Protein AF-A0A8S3GF46-F1 (afdb_monomer_lite)

Foldseek 3Di:
DDDDWDWDDDPPAIDTPPDDDDDDDDPVRVVVVVVVVVVVDPDDDDPPDDDDDPDDDDDDDWDWDDDPPDPDIPGPGD

Radius of gyration: 16.73 Å; chains: 1; 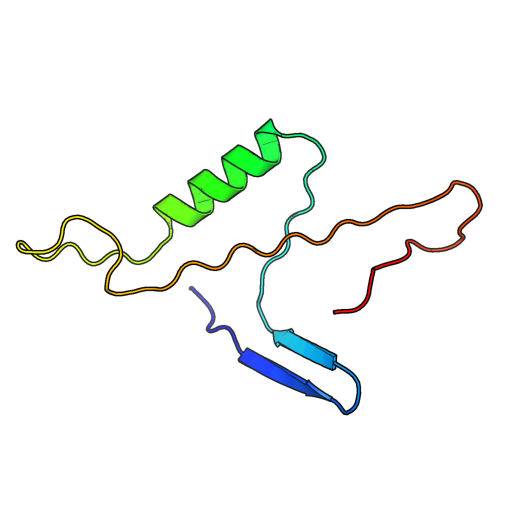bounding box: 41×25×45 Å

pLDDT: mean 76.45, std 16.73, range [40.41, 97.19]

Organism: NCBI:txid392030

Structure (mmCIF, N/CA/C/O backbone):
data_AF-A0A8S3GF46-F1
#
_entry.id   AF-A0A8S3GF46-F1
#
loop_
_atom_site.group_PDB
_atom_site.id
_atom_site.type_symbol
_atom_site.label_atom_id
_atom_site.label_alt_id
_atom_site.label_comp_id
_atom_site.label_asym_id
_atom_site.label_entity_id
_atom_site.label_seq_id
_atom_site.pdbx_PDB_ins_code
_atom_site.Cartn_x
_atom_site.Cartn_y
_atom_site.Cartn_z
_atom_site.occupancy
_atom_site.B_iso_or_equiv
_atom_site.auth_seq_id
_atom_site.auth_comp_id
_atom_site.auth_asym_id
_atom_site.auth_atom_id
_atom_site.pdbx_PDB_model_num
ATOM 1 N N . MET A 1 1 ? -9.137 -15.068 9.162 1.00 52.75 1 MET A N 1
ATOM 2 C CA . MET A 1 1 ? -8.474 -14.627 10.414 1.00 52.75 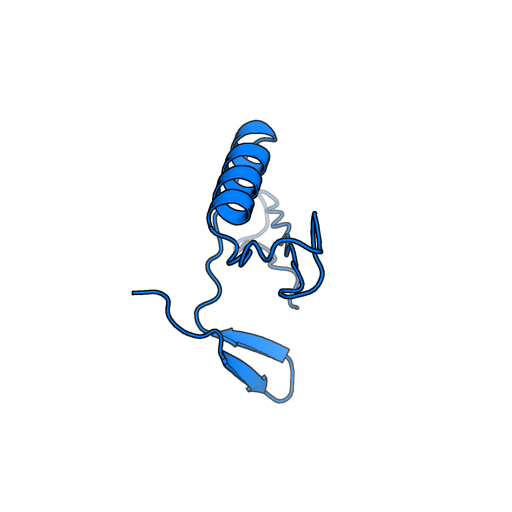1 MET A CA 1
ATOM 3 C C . MET A 1 1 ? -7.428 -13.576 10.046 1.00 52.75 1 MET A C 1
ATOM 5 O O . MET A 1 1 ? -6.618 -13.862 9.171 1.00 52.75 1 MET A O 1
ATOM 9 N N . ARG A 1 2 ? -7.464 -12.360 10.615 1.00 65.00 2 ARG A N 1
ATOM 10 C CA . ARG A 1 2 ? -6.418 -11.344 10.368 1.00 65.00 2 ARG A CA 1
ATOM 11 C C . ARG A 1 2 ? -5.106 -11.829 10.996 1.00 65.00 2 ARG A C 1
ATOM 13 O O . ARG A 1 2 ? -5.103 -12.193 12.168 1.00 65.00 2 ARG A O 1
ATOM 20 N N . LYS A 1 3 ? -4.018 -11.875 10.224 1.00 73.44 3 LYS A N 1
ATOM 21 C CA . LYS A 1 3 ? -2.678 -12.189 10.744 1.00 73.44 3 LYS A CA 1
ATOM 22 C C . LYS A 1 3 ? -2.005 -10.891 11.184 1.00 73.44 3 LYS A C 1
ATOM 24 O O . LYS A 1 3 ? -2.121 -9.884 10.494 1.00 73.44 3 LYS A O 1
ATOM 29 N N . ASN A 1 4 ? -1.295 -10.919 12.308 1.00 82.94 4 ASN A N 1
ATOM 30 C CA . ASN A 1 4 ? -0.502 -9.771 12.745 1.00 82.94 4 ASN A CA 1
ATOM 31 C C . ASN A 1 4 ? 0.634 -9.499 11.745 1.00 82.94 4 ASN A C 1
ATOM 33 O O . ASN A 1 4 ? 1.296 -10.440 11.281 1.00 82.94 4 ASN A O 1
ATOM 37 N N . LEU A 1 5 ? 0.861 -8.219 11.442 1.00 84.31 5 LEU A N 1
ATOM 38 C CA . LEU A 1 5 ? 2.056 -7.772 10.730 1.00 84.31 5 LEU A CA 1
ATOM 39 C C . LEU A 1 5 ? 3.270 -7.974 11.639 1.00 84.31 5 LEU A C 1
ATOM 41 O O . LEU A 1 5 ? 3.190 -7.751 12.848 1.00 84.31 5 LEU A O 1
ATOM 45 N N . ARG A 1 6 ? 4.386 -8.430 11.069 1.00 87.25 6 ARG A N 1
ATOM 46 C CA . ARG A 1 6 ? 5.650 -8.581 11.801 1.00 87.25 6 ARG A CA 1
ATOM 47 C C . ARG A 1 6 ? 6.739 -7.815 11.076 1.00 87.25 6 ARG A C 1
ATOM 49 O O . ARG A 1 6 ? 6.910 -8.004 9.877 1.00 87.25 6 ARG A O 1
ATOM 56 N N . LEU A 1 7 ? 7.480 -7.000 11.813 1.00 88.75 7 LEU A N 1
ATOM 57 C CA . LEU A 1 7 ? 8.695 -6.376 11.308 1.00 88.75 7 LEU A CA 1
ATOM 58 C C . LEU A 1 7 ? 9.821 -7.411 11.305 1.00 88.75 7 LEU A C 1
ATOM 60 O O . LEU A 1 7 ? 10.003 -8.146 12.277 1.00 88.75 7 LEU A O 1
ATOM 64 N N . MET A 1 8 ? 10.541 -7.482 10.195 1.00 86.38 8 MET A N 1
ATOM 65 C CA . MET A 1 8 ? 11.760 -8.261 10.025 1.00 86.38 8 MET A CA 1
ATOM 66 C C . MET A 1 8 ? 12.829 -7.329 9.468 1.00 86.38 8 MET A C 1
ATOM 68 O O . MET A 1 8 ? 12.543 -6.555 8.564 1.00 86.38 8 MET A O 1
ATOM 72 N N . GLN A 1 9 ? 14.043 -7.398 9.995 1.00 86.50 9 GLN A N 1
ATOM 73 C CA . GLN A 1 9 ? 15.140 -6.527 9.586 1.00 86.50 9 GLN A CA 1
ATOM 74 C C . GLN A 1 9 ? 16.370 -7.382 9.283 1.00 86.50 9 GLN A C 1
ATOM 76 O O . GLN A 1 9 ? 16.659 -8.323 10.024 1.00 86.50 9 GLN A O 1
ATOM 81 N N . ASN A 1 10 ? 17.062 -7.075 8.187 1.00 81.56 10 ASN A N 1
ATOM 82 C CA . ASN A 1 10 ? 18.408 -7.572 7.895 1.00 81.56 10 ASN A CA 1
ATOM 83 C C . ASN A 1 10 ? 19.381 -6.379 7.809 1.00 81.56 10 ASN A C 1
ATOM 85 O O . ASN A 1 10 ? 18.970 -5.238 8.014 1.00 81.56 10 ASN A O 1
ATOM 89 N N . GLU A 1 11 ? 20.662 -6.626 7.521 1.00 84.00 11 GLU A N 1
ATOM 90 C CA . GLU A 1 11 ? 21.687 -5.567 7.461 1.00 84.00 11 GLU A CA 1
ATOM 91 C C . GLU A 1 11 ? 21.401 -4.477 6.409 1.00 84.00 11 GLU A C 1
ATOM 93 O O . GLU A 1 11 ? 21.967 -3.390 6.489 1.00 84.00 11 GLU A O 1
ATOM 98 N N . HIS A 1 12 ? 20.503 -4.734 5.451 1.00 80.38 12 HIS A N 1
ATOM 99 C CA . HIS A 1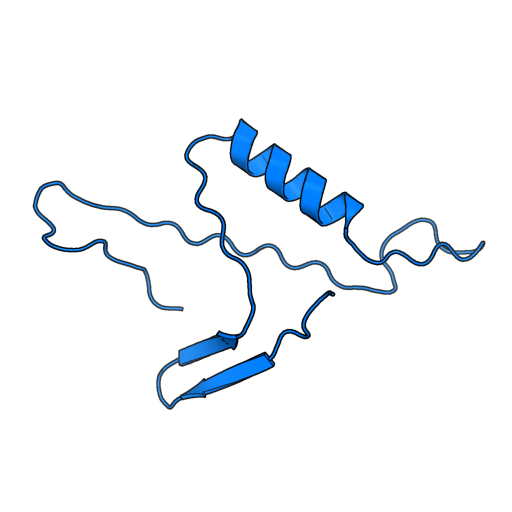 12 ? 20.284 -3.874 4.286 1.00 80.38 12 HIS A CA 1
ATOM 100 C C . HIS A 1 12 ? 18.843 -3.366 4.117 1.00 80.38 12 HIS A C 1
ATOM 102 O O . HIS A 1 12 ? 18.626 -2.467 3.315 1.00 80.38 12 HIS A O 1
ATOM 108 N N . SER A 1 13 ? 17.851 -3.923 4.821 1.00 81.94 13 SER A N 1
ATOM 109 C CA . SER A 1 13 ? 16.428 -3.653 4.560 1.00 81.94 13 SER A CA 1
ATOM 110 C C . SER A 1 13 ? 15.517 -4.008 5.740 1.00 81.94 13 SER A C 1
ATOM 112 O O . SER A 1 13 ? 15.823 -4.872 6.573 1.00 81.94 13 SER A O 1
ATOM 114 N N . THR A 1 14 ? 14.352 -3.356 5.785 1.00 85.19 14 THR A N 1
ATOM 115 C CA . THR A 1 14 ? 13.253 -3.679 6.706 1.00 85.19 14 THR A CA 1
ATOM 116 C C . THR A 1 14 ? 12.056 -4.195 5.916 1.00 85.19 14 THR A C 1
ATOM 118 O O . THR A 1 14 ? 11.540 -3.518 5.035 1.00 85.19 14 THR A O 1
ATOM 121 N N . ILE A 1 15 ? 11.575 -5.386 6.261 1.00 85.75 15 ILE A N 1
ATOM 122 C CA . ILE A 1 15 ? 10.476 -6.074 5.583 1.00 85.75 15 ILE A CA 1
ATOM 123 C C . ILE A 1 15 ? 9.309 -6.251 6.555 1.00 85.75 15 ILE A C 1
ATOM 125 O O . ILE A 1 15 ? 9.472 -6.707 7.690 1.00 85.75 15 ILE A O 1
ATOM 129 N N . ILE A 1 16 ? 8.094 -5.947 6.096 1.00 89.00 16 ILE A N 1
ATOM 130 C CA . ILE A 1 16 ? 6.863 -6.200 6.850 1.00 89.00 16 ILE A CA 1
ATOM 131 C C . ILE A 1 16 ? 6.276 -7.540 6.402 1.00 89.00 16 ILE A C 1
ATOM 133 O O . ILE A 1 16 ? 5.583 -7.644 5.388 1.00 89.00 16 ILE A O 1
ATOM 137 N N . LYS A 1 17 ? 6.519 -8.597 7.177 1.00 85.81 17 LYS A N 1
ATOM 138 C CA . LYS A 1 17 ? 5.931 -9.912 6.911 1.00 85.81 17 LYS A CA 1
ATOM 139 C C . LYS A 1 17 ? 4.415 -9.865 7.105 1.00 85.81 17 LYS A C 1
ATOM 141 O O . LYS A 1 17 ? 3.917 -9.309 8.087 1.00 85.81 17 LYS A O 1
ATOM 146 N N . ASN A 1 18 ? 3.704 -10.542 6.203 1.00 86.44 18 ASN A N 1
ATOM 147 C CA . ASN A 1 18 ? 2.241 -10.569 6.090 1.00 86.44 18 ASN A CA 1
ATOM 148 C C . ASN A 1 18 ? 1.606 -9.244 5.632 1.00 86.44 18 ASN A C 1
ATOM 150 O O . ASN A 1 18 ? 0.380 -9.137 5.676 1.00 86.44 18 ASN A O 1
ATOM 154 N N . LEU A 1 19 ? 2.400 -8.261 5.186 1.00 87.25 19 LEU A N 1
ATOM 155 C CA . LEU A 1 19 ? 1.861 -7.138 4.425 1.00 87.25 19 LEU A CA 1
ATOM 156 C C . LEU A 1 19 ? 1.341 -7.665 3.084 1.00 87.25 19 LEU A C 1
ATOM 158 O O . LEU A 1 19 ? 2.048 -8.381 2.377 1.00 87.25 19 LEU A O 1
ATOM 162 N N . ILE A 1 20 ? 0.093 -7.340 2.765 1.00 88.81 20 ILE A N 1
ATOM 163 C CA . ILE A 1 20 ? -0.519 -7.690 1.484 1.00 88.81 20 ILE A CA 1
ATOM 164 C C . ILE A 1 20 ? -0.211 -6.557 0.509 1.00 88.81 20 ILE A C 1
ATOM 166 O O . ILE A 1 20 ? -0.469 -5.397 0.822 1.00 88.81 20 ILE A O 1
ATOM 170 N N . GLN A 1 21 ? 0.317 -6.909 -0.658 1.00 90.06 21 GLN A N 1
ATOM 171 C CA . GLN A 1 21 ? 0.492 -6.003 -1.787 1.00 90.06 21 GLN A CA 1
ATOM 172 C C . GLN A 1 21 ? -0.452 -6.448 -2.900 1.00 90.06 21 GLN A C 1
ATOM 174 O O . GLN A 1 21 ? -0.595 -7.647 -3.146 1.00 90.06 21 GLN A O 1
ATOM 179 N N . ILE A 1 22 ? -1.127 -5.489 -3.525 1.00 93.00 22 ILE A N 1
ATOM 180 C CA . ILE A 1 22 ? -2.095 -5.735 -4.592 1.00 93.00 22 ILE A CA 1
ATOM 181 C C . ILE A 1 22 ? -1.639 -4.899 -5.789 1.00 93.00 22 ILE A C 1
ATOM 183 O O . ILE A 1 22 ? -1.562 -3.678 -5.641 1.00 93.00 22 ILE A O 1
ATOM 187 N N . PRO A 1 23 ? -1.294 -5.520 -6.932 1.00 93.81 23 PRO A N 1
ATOM 188 C CA . PRO A 1 23 ? -0.986 -4.770 -8.140 1.00 93.81 23 PRO A CA 1
ATOM 189 C C . PRO A 1 23 ? -2.249 -4.057 -8.626 1.00 93.81 23 PRO A C 1
ATOM 191 O O . PRO A 1 23 ? -3.336 -4.635 -8.606 1.00 93.81 23 PRO A O 1
ATOM 194 N N . VAL A 1 24 ? -2.089 -2.805 -9.041 1.00 95.06 24 VAL A N 1
ATOM 195 C CA . VAL A 1 24 ? -3.146 -1.974 -9.622 1.00 95.06 24 VAL A CA 1
ATOM 196 C C . VAL A 1 24 ? -2.591 -1.298 -10.867 1.00 95.06 24 VAL A C 1
ATOM 198 O O . VAL A 1 24 ? -1.426 -0.891 -10.876 1.00 95.06 24 VAL A O 1
ATOM 201 N N . PHE A 1 25 ? -3.405 -1.196 -11.910 1.00 94.12 25 PHE A N 1
ATOM 202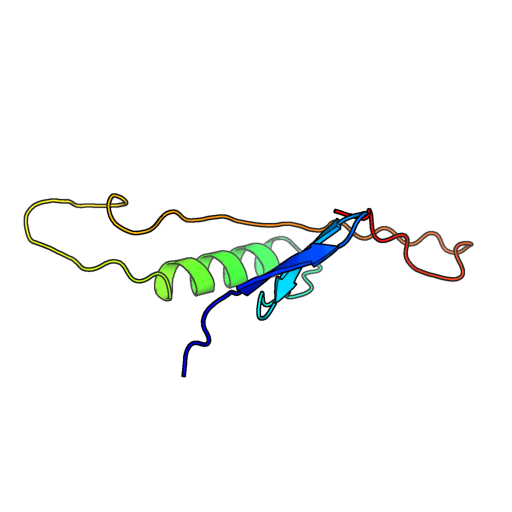 C CA . PHE A 1 25 ? -2.983 -0.687 -13.220 1.00 94.12 25 PHE A CA 1
ATOM 203 C C . PHE A 1 25 ? -3.709 0.596 -13.621 1.00 94.12 25 PHE A C 1
ATOM 205 O O . PHE A 1 25 ? -3.315 1.256 -14.582 1.00 94.12 25 PHE A O 1
ATOM 212 N N . ASP A 1 26 ? -4.733 0.987 -12.864 1.00 95.44 26 ASP A N 1
ATOM 213 C CA . ASP A 1 26 ? -5.433 2.249 -13.044 1.00 95.44 26 ASP A CA 1
ATOM 214 C C . ASP A 1 26 ? -5.873 2.883 -11.710 1.00 95.44 26 ASP A C 1
ATOM 216 O O . ASP A 1 26 ? -5.757 2.311 -10.621 1.00 95.44 26 ASP A O 1
ATOM 220 N N . LEU A 1 27 ? -6.368 4.120 -11.804 1.00 95.12 27 LEU A N 1
ATOM 221 C CA . LEU A 1 27 ? -6.834 4.889 -10.650 1.00 95.12 27 LEU A CA 1
ATOM 222 C C . LEU A 1 27 ? -8.041 4.238 -9.966 1.00 95.12 27 LEU A C 1
ATOM 224 O O . LEU A 1 27 ? -8.163 4.299 -8.743 1.00 95.12 27 LEU A O 1
ATOM 228 N N . LYS A 1 28 ? -8.939 3.624 -10.737 1.00 97.19 28 LYS A N 1
ATOM 229 C CA . LYS A 1 28 ? -10.177 3.058 -10.205 1.00 97.19 28 LYS A CA 1
ATOM 230 C C . LYS A 1 28 ? -9.871 1.852 -9.319 1.00 97.19 28 LYS A C 1
ATOM 232 O O . LYS A 1 28 ? -10.413 1.754 -8.219 1.00 97.19 28 LYS A O 1
ATOM 237 N N . GLU A 1 29 ? -8.979 0.973 -9.761 1.00 96.75 29 GLU A N 1
ATOM 238 C CA . GLU A 1 29 ? -8.494 -0.160 -8.974 1.00 96.75 29 GLU A CA 1
ATOM 239 C C . GLU A 1 29 ? -7.827 0.312 -7.677 1.00 96.75 29 GLU A C 1
ATOM 241 O O . GLU A 1 29 ? -8.142 -0.195 -6.597 1.00 96.75 29 GLU A O 1
ATOM 246 N N . ALA A 1 30 ? -6.970 1.337 -7.754 1.00 94.50 30 ALA A N 1
ATOM 247 C CA . ALA A 1 30 ? -6.331 1.917 -6.574 1.00 94.50 30 ALA A CA 1
ATOM 248 C C . ALA A 1 30 ? -7.361 2.465 -5.567 1.00 94.50 30 ALA A C 1
ATOM 250 O O . ALA A 1 30 ? -7.279 2.179 -4.367 1.00 94.50 30 ALA A O 1
ATOM 251 N N . GLU A 1 31 ? -8.365 3.207 -6.037 1.00 95.75 31 GLU A N 1
ATOM 252 C CA . GLU A 1 31 ? -9.445 3.718 -5.191 1.00 95.75 31 GLU A CA 1
ATOM 253 C C . GLU A 1 31 ? -10.269 2.605 -4.540 1.00 95.75 31 GLU A C 1
ATOM 255 O O . GLU A 1 31 ? -10.609 2.702 -3.356 1.00 95.75 31 GLU A O 1
ATOM 260 N N . ASP A 1 32 ? -10.607 1.559 -5.293 1.00 94.94 32 ASP A N 1
ATOM 261 C CA . ASP A 1 32 ? -11.407 0.435 -4.805 1.00 94.94 32 ASP A CA 1
ATOM 262 C C . ASP A 1 32 ? -10.659 -0.319 -3.686 1.00 94.94 32 ASP A C 1
ATOM 264 O O . ASP A 1 32 ? -11.252 -0.641 -2.648 1.00 94.94 32 ASP A O 1
ATOM 268 N N . ILE A 1 33 ? -9.336 -0.494 -3.816 1.00 93.50 33 ILE A N 1
ATOM 269 C CA . ILE A 1 33 ? -8.483 -1.066 -2.759 1.00 93.50 33 ILE A CA 1
ATOM 270 C C . ILE A 1 33 ? -8.407 -0.159 -1.525 1.00 93.50 33 ILE A C 1
ATOM 272 O O . ILE A 1 33 ? -8.526 -0.646 -0.394 1.00 93.50 33 ILE A O 1
ATOM 276 N N . ILE A 1 34 ? -8.263 1.156 -1.708 1.00 91.62 34 ILE A N 1
ATOM 277 C CA . ILE A 1 34 ? -8.246 2.110 -0.587 1.00 91.62 34 ILE A CA 1
ATOM 278 C C . ILE A 1 34 ? -9.584 2.071 0.164 1.00 91.62 34 ILE A C 1
ATOM 280 O O . ILE A 1 34 ? -9.596 1.951 1.394 1.00 91.62 34 ILE A O 1
ATOM 284 N N . LYS A 1 35 ? -10.716 2.095 -0.552 1.00 90.94 35 LYS A N 1
ATOM 285 C CA . LYS A 1 35 ? -12.067 1.986 0.033 1.00 90.94 35 LYS A CA 1
ATOM 286 C C . LYS A 1 35 ? -12.225 0.678 0.808 1.00 90.94 35 LYS A C 1
ATOM 288 O O . LYS A 1 35 ? -12.690 0.695 1.951 1.00 90.94 35 LYS A O 1
ATOM 293 N N . PHE A 1 36 ? -11.778 -0.441 0.237 1.00 88.69 36 PHE A N 1
ATOM 294 C CA . PHE A 1 36 ? -11.786 -1.738 0.914 1.00 88.69 36 PHE A CA 1
ATOM 295 C C . PHE A 1 36 ? -10.969 -1.717 2.215 1.00 88.69 36 PHE A C 1
ATOM 297 O O . PHE A 1 36 ? -11.442 -2.204 3.247 1.00 88.69 36 PHE A O 1
ATOM 304 N N . GLY A 1 37 ? -9.771 -1.123 2.200 1.00 86.81 37 GLY A N 1
ATOM 305 C CA . GLY A 1 37 ? -8.917 -0.969 3.380 1.00 86.81 37 GLY A CA 1
ATOM 306 C C . GLY A 1 37 ? -9.553 -0.105 4.473 1.00 86.81 37 GLY A C 1
ATOM 307 O O . GLY A 1 37 ? -9.504 -0.467 5.650 1.00 86.81 37 GLY A O 1
ATOM 308 N N . LEU A 1 38 ? -10.214 0.991 4.088 1.00 83.62 38 LEU A N 1
ATOM 309 C CA . LEU A 1 38 ? -10.916 1.893 5.006 1.00 83.62 38 LEU A CA 1
ATOM 310 C C . LEU A 1 38 ? -12.096 1.211 5.711 1.00 83.62 38 LEU A C 1
ATOM 312 O O . LEU A 1 38 ? -12.217 1.341 6.928 1.00 83.62 38 LEU A O 1
ATOM 316 N N . VAL A 1 39 ? -12.918 0.437 4.990 1.00 83.31 39 VAL A N 1
ATOM 317 C CA . VAL A 1 39 ? -14.028 -0.348 5.580 1.00 83.31 39 VAL A CA 1
ATOM 318 C C . VAL A 1 39 ? -13.504 -1.407 6.555 1.00 83.31 39 VAL A C 1
ATOM 320 O O . VAL A 1 39 ? -14.120 -1.696 7.579 1.00 83.31 39 VAL A O 1
ATOM 323 N N . ASN A 1 40 ? -12.339 -1.976 6.252 1.00 79.00 40 ASN A N 1
ATOM 324 C CA . ASN A 1 40 ? -11.688 -3.010 7.048 1.00 79.00 40 ASN A CA 1
ATOM 325 C C . ASN A 1 40 ? -10.819 -2.471 8.190 1.00 79.00 40 ASN A C 1
ATOM 327 O O . ASN A 1 40 ? -10.243 -3.266 8.947 1.00 79.00 40 ASN A O 1
ATOM 331 N N . ARG A 1 41 ? -10.694 -1.151 8.329 1.00 73.31 41 ARG A N 1
ATOM 332 C CA . ARG A 1 41 ? -9.963 -0.539 9.431 1.00 73.31 41 ARG A CA 1
ATOM 333 C C . ARG A 1 41 ? -10.767 -0.717 10.713 1.00 73.31 41 ARG A C 1
ATOM 335 O O . ARG A 1 41 ? -11.923 -0.318 10.793 1.00 73.31 41 ARG A O 1
ATOM 342 N N . SER A 1 42 ? -10.136 -1.285 11.741 1.00 60.69 42 SER A N 1
ATOM 343 C CA . SER A 1 42 ? -10.729 -1.381 13.076 1.00 60.69 42 SER A CA 1
ATOM 344 C C . SER A 1 42 ? -10.914 0.021 13.661 1.00 60.69 42 SER A C 1
ATOM 346 O O . SER A 1 42 ? -10.014 0.573 14.299 1.00 60.69 42 SER A O 1
ATOM 348 N N . THR A 1 43 ? -12.077 0.618 13.419 1.00 56.03 43 THR A N 1
ATOM 349 C CA . THR A 1 43 ? -12.541 1.830 14.089 1.00 56.03 43 THR A CA 1
ATOM 350 C C . THR A 1 43 ? -13.558 1.415 15.142 1.00 56.03 43 THR A C 1
ATOM 352 O O . THR A 1 43 ? -14.735 1.225 14.841 1.00 56.03 43 THR A O 1
ATOM 355 N N . SER A 1 44 ? -13.134 1.242 16.391 1.00 47.16 44 SER A N 1
ATOM 356 C CA . SER A 1 44 ? -14.098 1.111 17.484 1.00 47.16 44 SER A CA 1
ATOM 357 C C . SER A 1 44 ? -14.811 2.455 17.655 1.00 47.16 44 SER A C 1
ATOM 359 O O . SER A 1 44 ? -14.199 3.416 18.131 1.00 47.16 44 SER A O 1
ATOM 361 N N . LYS A 1 45 ? -16.087 2.541 17.254 1.00 47.69 45 LYS A N 1
ATOM 362 C CA . LYS A 1 45 ? -16.958 3.676 17.588 1.00 47.69 45 LYS A CA 1
ATOM 363 C C . LYS A 1 45 ? -17.181 3.673 19.101 1.00 47.69 45 LYS A C 1
ATOM 365 O O . LYS A 1 45 ? -17.827 2.784 19.639 1.00 47.69 45 LYS A O 1
ATOM 370 N N . THR A 1 46 ? -16.635 4.666 19.791 1.00 43.44 46 THR A N 1
ATOM 371 C CA . THR A 1 46 ? -17.065 5.045 21.145 1.00 43.44 46 THR A CA 1
ATOM 372 C C . THR A 1 46 ? -17.728 6.409 21.026 1.00 43.44 46 THR A C 1
ATOM 374 O O . THR A 1 46 ? -17.176 7.241 20.310 1.00 43.44 46 THR A O 1
ATOM 377 N N . ASN A 1 47 ? -18.835 6.639 21.738 1.00 45.41 47 ASN A N 1
ATOM 378 C CA . ASN A 1 47 ? -19.724 7.821 21.722 1.00 45.41 47 ASN A CA 1
ATOM 379 C C . ASN A 1 47 ? -19.084 9.229 21.878 1.00 45.41 47 ASN A C 1
ATOM 381 O O . ASN A 1 47 ? -19.807 10.197 22.068 1.00 45.41 47 ASN A O 1
ATOM 385 N N . LEU A 1 48 ? -17.758 9.370 21.823 1.00 49.84 48 LEU A N 1
ATOM 386 C CA . LEU A 1 48 ? -17.022 10.608 22.093 1.00 49.84 48 LEU A CA 1
ATOM 387 C C . LEU A 1 48 ? -15.892 10.933 21.097 1.00 49.84 48 LEU A C 1
ATOM 389 O O . LEU A 1 48 ? -15.187 11.902 21.327 1.00 49.84 48 LEU A O 1
ATOM 393 N N . ASN A 1 49 ? -15.682 10.171 20.013 1.00 44.75 49 ASN A N 1
ATOM 394 C CA . ASN A 1 49 ? -14.695 10.524 18.976 1.00 44.75 49 ASN A CA 1
ATOM 395 C C . ASN A 1 49 ? -15.170 10.059 17.594 1.00 44.75 49 ASN A C 1
ATOM 397 O O . ASN A 1 49 ? -15.322 8.859 17.362 1.00 44.75 49 ASN A O 1
ATOM 401 N N . GLU A 1 50 ? -15.392 11.010 16.690 1.00 52.19 50 GLU A N 1
ATOM 402 C CA . GLU A 1 50 ? -16.001 10.782 15.375 1.00 52.19 50 GLU A CA 1
ATOM 403 C C . GLU A 1 50 ? -15.054 10.116 14.368 1.00 52.19 50 GLU A C 1
ATOM 405 O O . GLU A 1 50 ? -15.490 9.323 13.538 1.00 52.19 50 GLU A O 1
ATOM 410 N N . ALA A 1 51 ? -13.743 10.330 14.471 1.00 57.75 51 ALA A N 1
ATOM 411 C CA . ALA A 1 51 ? -12.792 9.674 13.590 1.00 57.75 51 ALA A CA 1
ATOM 412 C C . ALA A 1 51 ? -11.372 9.682 14.169 1.00 57.75 51 ALA A C 1
ATOM 414 O O . ALA A 1 51 ? -10.956 10.602 14.858 1.00 57.75 51 ALA A O 1
ATOM 415 N N . SER A 1 52 ? -10.636 8.628 13.820 1.00 48.06 52 SER A N 1
ATOM 416 C CA . SER A 1 52 ? -9.172 8.524 13.731 1.00 48.06 52 SER A CA 1
ATOM 417 C C . SER A 1 52 ? -8.267 8.277 14.953 1.00 48.06 52 SER A C 1
ATOM 419 O O . SER A 1 52 ? -7.158 7.803 14.721 1.00 48.06 52 SER A O 1
ATOM 421 N N . SER A 1 53 ? -8.681 8.408 16.216 1.00 51.12 53 SER A N 1
ATOM 422 C CA . SER A 1 53 ? -7.696 8.385 17.328 1.00 51.12 53 SER A CA 1
ATOM 423 C C . SER A 1 53 ? -7.162 7.021 17.817 1.00 51.12 53 SER A C 1
ATOM 425 O O . SER A 1 53 ? -6.312 7.005 18.701 1.00 51.12 53 SER A O 1
ATOM 427 N N . ARG A 1 54 ? -7.615 5.864 17.299 1.00 60.47 54 ARG A N 1
ATOM 428 C CA . ARG A 1 54 ? -7.228 4.541 17.864 1.00 60.47 54 ARG A CA 1
ATOM 429 C C . ARG A 1 54 ? -6.558 3.547 16.910 1.00 60.47 54 ARG A C 1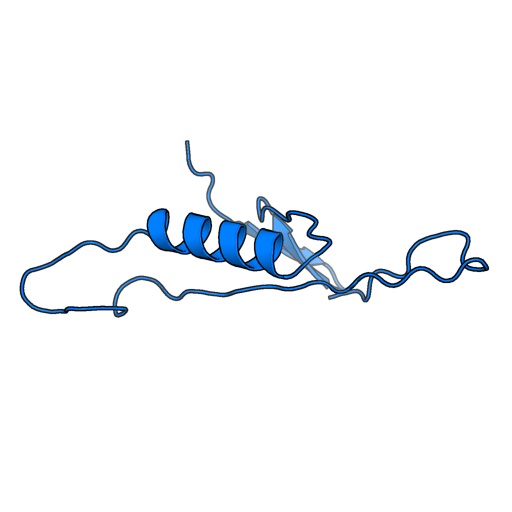
ATOM 431 O O . ARG A 1 54 ? -6.245 2.436 17.322 1.00 60.47 54 ARG A O 1
ATOM 438 N N . SER A 1 55 ? -6.307 3.924 15.659 1.00 62.69 55 SER A N 1
ATOM 439 C CA . SER A 1 55 ? -5.493 3.118 14.737 1.00 62.69 55 SER A CA 1
ATOM 440 C C . SER A 1 55 ? -4.866 4.008 13.669 1.00 62.69 55 SER A C 1
ATOM 442 O O . SER A 1 55 ? -5.575 4.580 12.849 1.00 62.69 55 SER A O 1
ATOM 444 N N . HIS A 1 56 ? -3.546 4.164 13.653 1.00 77.31 56 HIS A N 1
ATOM 445 C CA . HIS A 1 56 ? -2.885 4.871 12.554 1.00 77.31 56 HIS A CA 1
ATOM 446 C C . HIS A 1 56 ? -3.131 4.125 11.232 1.00 77.31 56 HIS A C 1
ATOM 448 O O . HIS A 1 56 ? -3.190 2.894 11.214 1.00 77.31 56 HIS A O 1
ATOM 454 N N . ALA A 1 57 ? -3.319 4.865 10.141 1.00 81.19 57 ALA A N 1
ATOM 455 C CA . ALA A 1 57 ? -3.442 4.308 8.799 1.00 81.19 57 ALA A CA 1
ATOM 456 C C . ALA A 1 57 ? -2.184 4.670 8.008 1.00 81.19 57 ALA A C 1
ATOM 458 O O . ALA A 1 57 ? -1.798 5.836 7.973 1.00 81.19 57 ALA A O 1
ATOM 459 N N . VAL A 1 58 ? -1.553 3.671 7.395 1.00 87.31 58 VAL A N 1
ATOM 460 C CA . VAL A 1 58 ? -0.369 3.839 6.549 1.00 87.31 58 VAL A CA 1
ATOM 461 C C . VAL A 1 58 ? -0.697 3.241 5.188 1.00 87.31 58 VAL A C 1
ATOM 463 O O . VAL A 1 58 ? -1.062 2.068 5.110 1.00 87.31 58 VAL A O 1
ATOM 466 N N . LEU A 1 59 ? -0.594 4.052 4.136 1.00 89.94 59 LEU A N 1
ATOM 467 C CA . LEU A 1 59 ? -0.690 3.611 2.747 1.00 89.94 59 LEU A CA 1
ATOM 468 C C . LEU A 1 59 ? 0.730 3.481 2.192 1.00 89.94 59 LEU A C 1
ATOM 470 O O . LEU A 1 59 ? 1.516 4.419 2.296 1.00 89.94 59 LEU A O 1
ATOM 474 N N . CYS A 1 60 ? 1.054 2.324 1.621 1.00 90.44 60 CYS A N 1
ATOM 475 C CA . CYS A 1 60 ? 2.341 2.056 0.989 1.00 90.44 60 CYS A CA 1
ATOM 476 C C . CYS A 1 60 ? 2.103 1.806 -0.501 1.00 90.44 60 CYS A C 1
ATOM 478 O O . CYS A 1 60 ? 1.287 0.954 -0.850 1.00 90.44 60 CYS A O 1
ATOM 480 N N . ILE A 1 61 ? 2.782 2.574 -1.355 1.00 91.38 61 ILE A N 1
ATOM 481 C CA . ILE A 1 61 ? 2.721 2.443 -2.812 1.00 91.38 61 ILE A CA 1
ATOM 482 C C . ILE A 1 61 ? 4.128 2.105 -3.292 1.00 91.38 61 ILE A C 1
ATOM 484 O O . ILE A 1 61 ? 5.068 2.851 -3.021 1.00 91.38 61 ILE A O 1
ATOM 488 N N . THR A 1 62 ? 4.251 0.999 -4.017 1.00 90.50 62 THR A N 1
ATOM 489 C CA . THR A 1 62 ? 5.482 0.609 -4.705 1.00 90.50 62 THR A CA 1
ATOM 490 C C . THR A 1 62 ? 5.262 0.804 -6.195 1.00 90.50 62 THR A C 1
ATOM 492 O O . THR A 1 62 ? 4.409 0.145 -6.786 1.00 90.50 62 THR A O 1
ATOM 495 N N . LEU A 1 63 ? 6.010 1.732 -6.790 1.00 90.50 63 LEU A N 1
ATOM 496 C CA . LEU A 1 63 ? 6.010 1.934 -8.232 1.00 90.50 63 LEU A CA 1
ATOM 497 C C . LEU A 1 63 ? 7.038 0.993 -8.859 1.00 90.50 63 LEU A C 1
ATOM 499 O O . LEU A 1 63 ? 8.210 1.029 -8.495 1.00 90.50 63 LEU A O 1
ATOM 503 N N . ILE A 1 64 ? 6.586 0.168 -9.797 1.00 87.44 64 ILE A N 1
ATOM 504 C CA . ILE A 1 64 ? 7.434 -0.755 -10.550 1.00 87.44 64 ILE A CA 1
ATOM 505 C C . ILE A 1 64 ? 7.439 -0.272 -11.992 1.00 87.44 64 ILE A C 1
ATOM 507 O O . ILE A 1 64 ? 6.381 -0.184 -12.616 1.00 87.44 64 ILE A O 1
ATOM 511 N N . THR A 1 65 ? 8.617 0.051 -12.514 1.00 84.50 65 THR A N 1
ATOM 512 C CA . THR A 1 65 ? 8.798 0.428 -13.917 1.00 84.50 65 THR A CA 1
ATOM 513 C C . THR A 1 65 ? 9.626 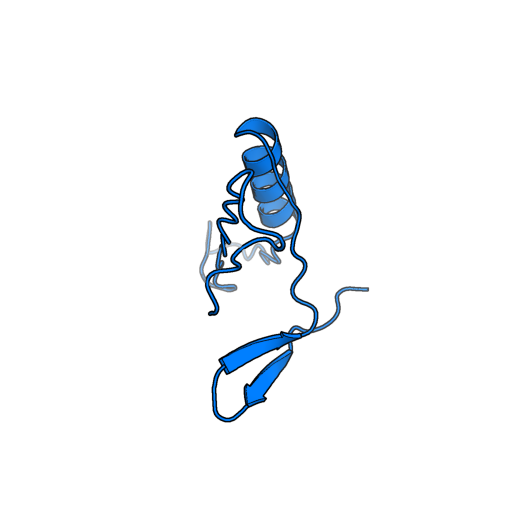-0.636 -14.616 1.00 84.50 65 THR A C 1
ATOM 515 O O . THR A 1 65 ? 10.703 -0.991 -14.143 1.00 84.50 65 THR A O 1
ATOM 518 N N . THR A 1 66 ? 9.129 -1.128 -15.743 1.00 80.56 66 THR A N 1
ATOM 519 C CA . THR A 1 66 ? 9.849 -2.047 -16.628 1.00 80.56 66 THR A CA 1
ATOM 520 C C . THR A 1 66 ? 10.161 -1.317 -17.925 1.00 80.56 66 THR A C 1
ATOM 522 O O . THR A 1 66 ? 9.228 -0.828 -18.568 1.00 80.56 66 THR A O 1
ATOM 525 N N . ASN A 1 67 ? 11.427 -1.250 -18.333 1.00 83.81 67 ASN A N 1
ATOM 526 C CA . ASN A 1 67 ? 11.747 -0.927 -19.722 1.00 83.81 67 ASN A CA 1
ATOM 527 C C . ASN A 1 67 ? 11.747 -2.214 -20.551 1.00 83.81 67 ASN A C 1
ATOM 529 O O . ASN A 1 67 ? 12.064 -3.283 -20.043 1.00 83.81 67 ASN A O 1
ATOM 533 N N . GLU A 1 68 ? 11.458 -2.112 -21.847 1.00 70.94 68 GLU A N 1
ATOM 534 C CA . GLU A 1 68 ? 11.480 -3.259 -22.775 1.00 70.94 68 GLU A CA 1
ATOM 535 C C . GLU A 1 68 ? 12.873 -3.906 -22.917 1.00 70.94 68 GLU A C 1
ATOM 537 O O . GLU A 1 68 ? 12.998 -4.999 -23.461 1.00 70.94 68 GLU A O 1
ATOM 542 N N . PHE A 1 69 ? 13.914 -3.231 -22.424 1.00 70.88 69 PHE A N 1
ATOM 543 C CA . PHE A 1 69 ? 15.304 -3.688 -22.426 1.00 70.88 69 PHE A CA 1
ATOM 544 C C . PHE A 1 69 ? 15.775 -4.218 -21.066 1.00 70.88 69 PHE A C 1
ATOM 546 O O . PHE A 1 69 ? 16.894 -4.720 -20.977 1.00 70.88 69 PHE A O 1
ATOM 553 N N . ASP A 1 70 ? 14.953 -4.101 -20.020 1.00 66.25 70 ASP A N 1
ATOM 554 C CA . ASP A 1 70 ? 15.278 -4.631 -18.700 1.00 66.25 70 ASP A CA 1
ATOM 555 C C . ASP A 1 70 ? 14.793 -6.086 -18.629 1.00 66.25 70 ASP A C 1
ATOM 557 O O . ASP A 1 70 ? 13.597 -6.358 -18.736 1.00 66.25 70 ASP A O 1
ATOM 561 N N . GLU A 1 71 ? 15.717 -7.037 -18.457 1.00 64.06 71 GLU A N 1
ATOM 562 C CA . GLU A 1 71 ? 15.374 -8.464 -18.330 1.00 64.06 71 GLU A CA 1
ATOM 563 C C . GLU A 1 71 ? 14.545 -8.756 -17.062 1.00 64.06 71 GLU A C 1
ATOM 565 O O . GLU A 1 71 ? 13.789 -9.727 -17.039 1.00 64.06 71 GLU A O 1
ATOM 570 N N . GLU A 1 72 ? 14.622 -7.894 -16.037 1.00 61.47 72 GLU A N 1
ATOM 571 C CA . GLU A 1 72 ? 13.796 -7.971 -14.830 1.00 61.47 72 GLU A CA 1
ATOM 572 C C . GLU A 1 72 ? 13.277 -6.593 -14.367 1.00 61.47 72 GLU A C 1
ATOM 574 O O . GLU A 1 72 ? 13.976 -5.586 -14.506 1.00 61.47 72 GLU A O 1
ATOM 579 N N . PRO A 1 73 ? 12.069 -6.522 -13.766 1.00 60.00 73 PRO A N 1
ATOM 580 C CA . PRO A 1 73 ? 11.527 -5.281 -13.223 1.00 60.00 73 PRO A CA 1
ATOM 581 C C . PRO A 1 73 ? 12.424 -4.711 -12.126 1.00 60.00 73 PRO A C 1
ATOM 583 O O . PRO A 1 73 ? 12.684 -5.369 -11.115 1.00 60.00 73 PRO A O 1
ATOM 586 N N . ILE A 1 74 ? 12.828 -3.448 -12.273 1.00 60.97 74 ILE A N 1
ATOM 587 C CA . ILE A 1 74 ? 13.564 -2.746 -11.225 1.00 60.97 74 ILE A CA 1
ATOM 588 C C . ILE A 1 74 ? 12.571 -2.401 -10.113 1.00 60.97 74 ILE A C 1
ATOM 590 O O . ILE A 1 74 ? 11.843 -1.409 -10.164 1.00 60.97 74 ILE A O 1
ATOM 594 N N . MET A 1 75 ? 12.535 -3.243 -9.085 1.00 56.62 75 MET A N 1
ATOM 595 C CA . MET A 1 75 ? 11.886 -2.914 -7.823 1.00 56.62 75 MET A CA 1
ATOM 596 C C . MET A 1 75 ? 12.789 -1.921 -7.098 1.00 56.62 75 MET A C 1
ATOM 598 O O . MET A 1 75 ? 13.882 -2.298 -6.674 1.00 56.62 75 MET A O 1
ATOM 602 N N . SER A 1 76 ? 12.365 -0.664 -6.927 1.00 50.53 76 SER A N 1
ATOM 603 C CA . SER A 1 76 ? 13.085 0.247 -6.032 1.00 50.53 76 SER A CA 1
ATOM 604 C C . SER A 1 76 ? 13.077 -0.375 -4.633 1.00 50.53 76 SER A C 1
ATOM 606 O O . SER A 1 76 ? 12.022 -0.455 -3.996 1.00 50.53 76 SER A O 1
ATOM 608 N N . HIS A 1 77 ? 14.221 -0.900 -4.193 1.00 48.50 77 HIS A N 1
ATOM 609 C CA . HIS A 1 77 ? 14.352 -1.496 -2.872 1.00 48.50 77 HIS A CA 1
ATOM 610 C C . HIS A 1 77 ? 13.989 -0.463 -1.800 1.00 48.50 77 HIS A C 1
ATOM 612 O O . HIS A 1 77 ? 14.392 0.698 -1.882 1.00 48.50 77 HIS A O 1
ATOM 618 N N . MET A 1 78 ? 13.181 -0.909 -0.838 1.00 40.41 78 MET A N 1
ATOM 619 C CA . MET A 1 78 ? 12.827 -0.169 0.371 1.00 40.41 78 MET A CA 1
ATOM 620 C C . MET A 1 78 ? 13.911 -0.340 1.431 1.00 40.41 78 MET A C 1
ATOM 622 O O . MET A 1 78 ? 14.376 -1.493 1.601 1.00 40.41 78 MET A O 1
#

Secondary structure (DSSP, 8-state):
-PPPPEEEE-SS-EEEET-------SHHHHHHHHHHHHHTS-----TT--S-TTS--------EE--TT-SS-EE---

Sequence (78 aa):
MRKNLRLMQNEHSTIIKNLIQIPVFDLKEAEDIIKFGLVNRSTSKTNLNEASSRSHAVLCITLITTNEFDEEPIMSHM

InterPro domains:
  IPR001752 Kinesin motor domain [PF00225] (3-71)
  IPR001752 Kinesin motor domain [PS50067] (1-78)
  IPR027417 P-loop containing nucleoside triphosphate hydrolase [SSF52540] (10-76)
  IPR027640 Kinesin-like protein [PTHR24115] (5-67)
  IPR036961 Kinesin motor domain superfamily [G3DSA:3.40.850.10] (1-78)